Protein AF-A0A060C5T2-F1 (afdb_monomer_lite)

Radius of gyration: 22.32 Å; chains: 1; bounding box: 54×42×58 Å

Structure (mmCIF, N/CA/C/O backbone):
data_AF-A0A060C5T2-F1
#
_entry.id   AF-A0A060C5T2-F1
#
loop_
_atom_site.group_PDB
_atom_site.id
_atom_site.type_symbol
_atom_site.label_atom_id
_atom_site.label_alt_id
_atom_site.label_comp_id
_atom_site.label_asym_id
_atom_site.label_entity_id
_atom_site.label_seq_id
_atom_site.pdbx_PDB_ins_code
_atom_site.Cartn_x
_atom_site.Cartn_y
_atom_site.Cartn_z
_atom_site.occupancy
_atom_site.B_iso_or_equiv
_atom_site.auth_seq_id
_atom_site.auth_comp_id
_atom_site.auth_asym_id
_atom_site.auth_atom_id
_atom_site.pdbx_PDB_model_num
ATOM 1 N N . ARG A 1 1 ? 5.753 17.603 -18.763 1.00 66.31 1 ARG A N 1
ATOM 2 C CA . ARG A 1 1 ? 6.043 18.080 -17.385 1.00 66.31 1 ARG A CA 1
ATOM 3 C C . ARG A 1 1 ? 7.388 17.503 -16.972 1.00 66.31 1 ARG A C 1
ATOM 5 O O . ARG A 1 1 ? 7.649 16.362 -17.329 1.00 66.31 1 ARG A O 1
ATOM 12 N N . ARG A 1 2 ? 8.237 18.274 -16.286 1.00 86.06 2 ARG A N 1
ATOM 13 C CA . ARG A 1 2 ? 9.507 17.763 -15.752 1.00 86.06 2 ARG A CA 1
ATOM 14 C C . ARG A 1 2 ? 9.208 16.897 -14.531 1.00 86.06 2 ARG A C 1
ATOM 16 O O . ARG A 1 2 ? 8.502 17.350 -13.639 1.00 86.06 2 ARG A O 1
ATOM 23 N N . ILE A 1 3 ? 9.729 15.678 -14.519 1.00 91.12 3 ILE A N 1
ATOM 24 C CA . ILE A 1 3 ? 9.719 14.794 -13.353 1.00 91.12 3 ILE A CA 1
ATOM 25 C C . ILE A 1 3 ? 11.080 14.977 -12.693 1.00 91.12 3 ILE A C 1
ATOM 27 O O . ILE A 1 3 ? 12.090 14.859 -13.380 1.00 91.12 3 ILE A O 1
ATOM 31 N N . THR A 1 4 ? 11.110 15.363 -11.420 1.00 93.25 4 THR A N 1
ATOM 32 C CA . THR A 1 4 ? 12.351 15.496 -10.642 1.00 93.25 4 THR A CA 1
ATOM 33 C C . THR A 1 4 ? 12.589 14.231 -9.834 1.00 93.25 4 THR A C 1
ATOM 35 O O . THR A 1 4 ? 13.595 13.568 -10.039 1.00 93.25 4 THR A O 1
ATOM 38 N N . LEU A 1 5 ? 11.630 13.862 -8.991 1.00 96.44 5 LEU A N 1
ATOM 39 C CA . LEU A 1 5 ? 11.588 12.611 -8.247 1.00 96.44 5 LEU A CA 1
ATOM 40 C C . LEU A 1 5 ? 10.118 12.213 -8.083 1.00 96.44 5 LEU A C 1
ATOM 42 O O . LEU A 1 5 ? 9.286 13.075 -7.798 1.00 96.44 5 LEU A O 1
ATOM 46 N N . ALA A 1 6 ? 9.792 10.944 -8.306 1.00 96.94 6 ALA A N 1
ATOM 47 C CA . ALA A 1 6 ? 8.434 10.429 -8.166 1.00 96.94 6 ALA A CA 1
ATOM 48 C C . ALA A 1 6 ? 8.431 9.009 -7.594 1.00 96.94 6 ALA A C 1
ATOM 50 O O . ALA A 1 6 ? 9.311 8.208 -7.914 1.00 96.94 6 ALA A O 1
ATOM 51 N N . GLU A 1 7 ? 7.420 8.703 -6.784 1.00 98.06 7 GLU A N 1
ATOM 52 C CA . GLU A 1 7 ? 7.101 7.337 -6.364 1.00 98.06 7 GLU A CA 1
ATOM 53 C C . GLU A 1 7 ? 6.489 6.523 -7.507 1.00 98.06 7 GLU A C 1
ATOM 55 O O . GLU A 1 7 ? 6.054 7.068 -8.528 1.00 98.06 7 GLU A O 1
ATOM 60 N N . THR A 1 8 ? 6.480 5.201 -7.331 1.00 98.12 8 THR A N 1
ATOM 61 C CA . THR A 1 8 ? 5.836 4.263 -8.252 1.00 98.12 8 THR A CA 1
ATOM 62 C C . THR A 1 8 ? 4.588 3.645 -7.603 1.00 98.12 8 THR A C 1
ATOM 64 O O . THR A 1 8 ? 4.590 3.475 -6.385 1.00 98.12 8 THR A O 1
ATOM 67 N N . PRO A 1 9 ? 3.520 3.310 -8.360 1.00 97.94 9 PRO A N 1
ATOM 68 C CA . PRO A 1 9 ? 3.422 3.303 -9.825 1.00 97.94 9 PRO A CA 1
ATOM 69 C C . PRO A 1 9 ? 3.420 4.699 -10.473 1.00 97.94 9 PRO A C 1
ATOM 71 O O . PRO A 1 9 ? 2.525 5.513 -10.240 1.00 97.94 9 PRO A O 1
ATOM 74 N N . LEU A 1 10 ? 4.397 4.974 -11.345 1.00 97.44 10 LEU A N 1
ATOM 75 C CA . LEU A 1 10 ? 4.464 6.225 -12.103 1.00 97.44 10 LEU A CA 1
ATOM 76 C C . LEU A 1 10 ? 3.795 6.019 -13.458 1.00 97.44 10 LEU A C 1
ATOM 78 O O . LEU A 1 10 ? 4.374 5.411 -14.357 1.00 97.44 10 LEU A O 1
ATOM 82 N N . THR A 1 11 ? 2.591 6.564 -13.612 1.00 97.19 11 THR A N 1
ATOM 83 C CA . THR A 1 11 ? 1.809 6.426 -14.845 1.00 97.19 11 THR A CA 1
ATOM 84 C C . THR A 1 11 ? 1.932 7.660 -15.733 1.00 97.19 11 THR A C 1
ATOM 86 O O . THR A 1 11 ? 1.689 8.784 -15.294 1.00 97.19 11 THR A O 1
ATOM 89 N N . LEU A 1 12 ? 2.281 7.451 -17.003 1.00 95.00 12 LEU A N 1
ATOM 90 C CA . LEU A 1 12 ? 2.464 8.487 -18.015 1.00 95.00 12 LEU A CA 1
ATOM 91 C C . LEU A 1 12 ? 1.608 8.191 -19.251 1.00 95.00 12 LEU A C 1
ATOM 93 O O . LEU A 1 12 ? 1.431 7.042 -19.642 1.00 95.00 12 LEU A O 1
ATOM 97 N N . LYS A 1 13 ? 1.127 9.247 -19.911 1.00 95.56 13 LYS A N 1
ATOM 98 C CA . LYS A 1 13 ? 0.503 9.162 -21.236 1.00 95.56 13 LYS A CA 1
ATOM 99 C C . LYS A 1 13 ? 1.409 9.829 -22.265 1.00 95.56 13 LYS A C 1
ATOM 101 O O . LYS A 1 13 ? 1.711 11.018 -22.143 1.00 95.56 13 LYS A O 1
ATOM 106 N N . GLY A 1 14 ? 1.834 9.067 -23.265 1.00 91.62 14 GLY A N 1
ATOM 107 C CA . GLY A 1 14 ? 2.589 9.560 -24.407 1.00 91.62 14 GLY A CA 1
ATOM 108 C C . GLY A 1 14 ? 1.708 10.333 -25.390 1.00 91.62 14 GLY A C 1
ATOM 109 O O . GLY A 1 14 ? 0.505 10.097 -25.512 1.00 91.62 14 GLY A O 1
ATOM 110 N N . THR A 1 15 ? 2.314 11.254 -26.139 1.00 93.50 15 THR A N 1
ATOM 111 C CA . THR A 1 15 ? 1.640 11.977 -27.235 1.00 93.50 15 THR A CA 1
ATOM 112 C C . THR A 1 15 ? 1.276 11.066 -28.408 1.00 93.50 15 THR A C 1
ATOM 114 O O . THR A 1 15 ? 0.404 11.406 -29.199 1.00 93.50 15 THR A O 1
ATOM 117 N N . ASN A 1 16 ? 1.901 9.891 -28.490 1.00 94.75 16 ASN A N 1
ATOM 118 C CA . ASN A 1 16 ? 1.600 8.822 -29.441 1.00 94.75 16 ASN A CA 1
ATOM 119 C C . ASN A 1 16 ? 0.379 7.967 -29.049 1.00 94.75 16 ASN A C 1
ATOM 121 O O . ASN A 1 16 ? 0.114 6.963 -29.700 1.00 94.75 16 ASN A O 1
ATOM 125 N N . GLY A 1 17 ? -0.338 8.325 -27.980 1.00 95.19 17 GLY A N 1
ATOM 126 C CA . GLY A 1 17 ? -1.522 7.599 -27.519 1.00 95.19 17 GLY A CA 1
ATOM 127 C C . GLY A 1 17 ? -1.230 6.405 -26.608 1.00 95.19 17 GLY A C 1
ATOM 128 O O . GLY A 1 17 ? -2.175 5.857 -26.050 1.00 95.19 17 GLY A O 1
ATOM 129 N N . LEU A 1 18 ? 0.041 6.045 -26.392 1.00 97.62 18 LEU A N 1
ATOM 130 C CA . LEU A 1 18 ? 0.409 4.973 -25.467 1.00 97.62 18 LEU A CA 1
ATOM 131 C C . LEU A 1 18 ? 0.336 5.428 -24.008 1.00 97.62 18 LEU A C 1
ATOM 133 O O . LEU A 1 18 ? 0.645 6.571 -23.662 1.00 97.62 18 LEU A O 1
ATOM 137 N N . TYR A 1 19 ? -0.013 4.488 -23.147 1.00 98.19 19 TYR A N 1
ATOM 138 C CA . TYR A 1 19 ? -0.024 4.610 -21.701 1.00 98.19 19 TYR A CA 1
ATOM 139 C C . TYR A 1 19 ? 1.092 3.741 -21.133 1.00 98.19 19 TYR A C 1
ATOM 141 O O . TYR A 1 19 ? 1.206 2.568 -21.486 1.00 98.19 19 TYR A O 1
ATOM 149 N N . LEU A 1 20 ? 1.917 4.326 -20.268 1.00 96.88 20 LEU A N 1
ATOM 150 C CA . LEU A 1 20 ? 3.026 3.654 -19.606 1.00 96.88 20 LEU A CA 1
ATOM 151 C C . LEU A 1 20 ? 2.823 3.681 -18.095 1.00 96.88 20 LEU A C 1
ATOM 153 O O . LEU A 1 20 ? 2.414 4.712 -17.566 1.00 96.88 20 LEU A O 1
ATOM 157 N N . SER A 1 21 ? 3.163 2.601 -17.398 1.00 98.00 21 SER A N 1
ATOM 158 C CA . SER A 1 21 ? 3.292 2.604 -15.939 1.00 98.00 21 SER A CA 1
ATOM 159 C C . SER A 1 21 ? 4.602 1.949 -15.526 1.00 98.00 21 SER A C 1
ATOM 161 O O . SER A 1 21 ? 4.881 0.818 -15.921 1.00 98.00 21 SER A O 1
ATOM 163 N N . PHE A 1 22 ? 5.422 2.681 -14.774 1.00 98.31 22 PHE A N 1
ATOM 164 C CA . PHE A 1 22 ? 6.663 2.169 -14.201 1.00 98.31 22 PHE A CA 1
ATOM 165 C C . PHE A 1 22 ? 6.417 1.757 -12.757 1.00 98.31 22 PHE A C 1
ATOM 167 O O . PHE A 1 22 ? 5.928 2.575 -11.972 1.00 98.31 22 PHE A O 1
ATOM 174 N N . HIS A 1 23 ? 6.790 0.533 -12.400 1.00 98.69 23 HIS A N 1
ATOM 175 C CA . HIS A 1 23 ? 6.673 0.031 -11.035 1.00 98.69 23 HIS A CA 1
ATOM 176 C C . HIS A 1 23 ? 7.732 -1.042 -10.738 1.00 98.69 23 HIS A C 1
ATOM 178 O O . HIS A 1 23 ? 8.698 -1.218 -11.488 1.00 98.69 23 HIS A O 1
ATOM 184 N N . GLU A 1 24 ? 7.586 -1.724 -9.608 1.00 98.75 24 GLU A N 1
ATOM 185 C CA . GLU A 1 24 ? 8.413 -2.855 -9.211 1.00 98.75 24 GLU A CA 1
ATOM 186 C C . GLU A 1 24 ? 7.552 -4.009 -8.682 1.00 98.75 24 GLU A C 1
ATOM 188 O O . GLU A 1 24 ? 6.425 -3.806 -8.239 1.00 98.75 24 GLU A O 1
ATOM 193 N N . ALA A 1 25 ? 8.075 -5.233 -8.750 1.00 98.81 25 ALA A N 1
ATOM 194 C CA . ALA A 1 25 ? 7.416 -6.431 -8.229 1.00 98.81 25 ALA A CA 1
ATOM 195 C C . ALA A 1 25 ? 8.418 -7.319 -7.482 1.00 98.81 25 ALA A C 1
ATOM 197 O O . ALA A 1 25 ? 9.613 -7.309 -7.787 1.00 98.81 25 ALA A O 1
ATOM 198 N N . ALA A 1 26 ? 7.926 -8.091 -6.507 1.00 98.62 26 ALA A N 1
ATOM 199 C CA . ALA A 1 26 ? 8.738 -8.889 -5.586 1.00 98.62 26 ALA A CA 1
ATOM 200 C C . ALA A 1 26 ? 9.799 -8.056 -4.829 1.00 98.62 26 ALA A C 1
ATOM 202 O O . ALA A 1 26 ? 10.977 -8.417 -4.781 1.00 98.62 26 ALA A O 1
ATOM 203 N N . LEU A 1 27 ? 9.380 -6.930 -4.229 1.00 98.62 27 LEU A N 1
ATOM 204 C CA . LEU A 1 27 ? 10.223 -6.101 -3.358 1.00 98.62 27 LEU A CA 1
ATOM 205 C C . LEU A 1 27 ? 10.520 -6.830 -2.036 1.00 98.62 27 LEU A C 1
ATOM 207 O O . LEU A 1 27 ? 9.837 -6.643 -1.033 1.00 98.62 27 LEU A O 1
ATOM 211 N N . ILE A 1 28 ? 11.527 -7.702 -2.055 1.00 98.12 28 ILE A N 1
ATOM 212 C CA . ILE A 1 28 ? 11.936 -8.540 -0.923 1.00 98.12 28 ILE A CA 1
ATOM 213 C C . ILE A 1 28 ? 13.404 -8.248 -0.612 1.00 98.12 28 ILE A C 1
ATOM 215 O O . ILE A 1 28 ? 14.266 -8.385 -1.481 1.00 98.12 28 ILE A O 1
ATOM 219 N N . ASP A 1 29 ? 13.688 -7.860 0.636 1.00 97.25 29 ASP A N 1
ATOM 220 C CA . ASP A 1 29 ? 15.048 -7.611 1.140 1.00 97.25 29 ASP A CA 1
ATOM 221 C C . ASP A 1 29 ? 15.850 -6.590 0.290 1.00 97.25 29 ASP A C 1
ATOM 223 O O . ASP A 1 29 ? 17.067 -6.656 0.164 1.00 97.25 29 ASP A O 1
ATOM 227 N N . PHE A 1 30 ? 15.187 -5.631 -0.352 1.00 98.31 30 PHE A N 1
ATOM 228 C CA . PHE A 1 30 ? 15.819 -4.610 -1.196 1.00 98.31 30 PHE A CA 1
ATOM 229 C C . PHE A 1 30 ? 15.123 -3.259 -0.954 1.00 98.31 30 PHE A C 1
ATOM 231 O O . PHE A 1 30 ? 13.942 -3.264 -0.607 1.00 98.31 30 PHE A O 1
ATOM 238 N N . PRO A 1 31 ? 15.805 -2.105 -1.087 1.00 98.00 31 PRO A N 1
ATOM 239 C CA . PRO A 1 31 ? 15.161 -0.799 -0.933 1.00 98.00 31 PRO A CA 1
ATOM 240 C C . PRO A 1 31 ? 14.123 -0.539 -2.030 1.00 98.00 31 PRO A C 1
ATOM 242 O O . PRO A 1 31 ? 14.342 -0.900 -3.189 1.00 98.00 31 PRO A O 1
ATOM 245 N N . SER A 1 32 ? 13.031 0.146 -1.674 1.00 98.12 32 SER A N 1
ATOM 246 C CA . SER A 1 32 ? 12.026 0.586 -2.649 1.00 98.12 32 SER A CA 1
ATOM 247 C C . SER A 1 32 ? 12.617 1.580 -3.655 1.00 98.12 32 SER A C 1
ATOM 249 O O . SER A 1 32 ? 13.528 2.355 -3.334 1.00 98.12 32 SER A O 1
ATOM 251 N N . MET A 1 33 ? 12.096 1.540 -4.881 1.00 98.62 33 MET A N 1
ATOM 252 C CA . MET A 1 33 ? 12.527 2.355 -6.007 1.00 98.62 33 MET A CA 1
ATOM 253 C C . MET A 1 33 ? 11.578 3.532 -6.270 1.00 98.62 33 MET A C 1
ATOM 255 O O . MET A 1 33 ? 10.410 3.367 -6.623 1.00 98.62 33 MET A O 1
ATOM 259 N N . LEU A 1 34 ? 12.142 4.738 -6.235 1.00 98.50 34 LEU A N 1
ATOM 260 C CA . LEU A 1 34 ? 11.592 5.940 -6.858 1.00 98.50 34 LEU A CA 1
ATOM 261 C C . LEU A 1 34 ? 12.240 6.151 -8.233 1.00 98.50 34 LEU A C 1
ATOM 263 O O . LEU A 1 34 ? 13.248 5.531 -8.585 1.00 98.50 34 LEU A O 1
ATOM 267 N N . LEU A 1 35 ? 11.682 7.069 -9.020 1.00 98.19 35 LEU A N 1
ATOM 268 C CA . LEU A 1 35 ? 12.210 7.457 -10.324 1.00 98.19 35 LEU A CA 1
ATOM 269 C C . LEU A 1 35 ? 12.628 8.923 -10.316 1.00 98.19 35 LEU A C 1
ATOM 271 O O . LEU A 1 35 ? 11.801 9.825 -10.175 1.00 98.19 35 LEU A O 1
ATOM 275 N N . SER A 1 36 ? 13.928 9.150 -10.490 1.00 97.31 36 SER A N 1
ATOM 276 C CA . SER A 1 36 ? 14.511 10.479 -10.652 1.00 97.31 36 SER A CA 1
ATOM 277 C C . SER A 1 36 ? 14.581 10.841 -12.130 1.00 97.31 36 SER A C 1
ATOM 279 O O . SER A 1 36 ? 15.110 10.077 -12.937 1.00 97.31 36 SER A O 1
ATOM 281 N N . GLY A 1 37 ? 14.031 11.994 -12.503 1.00 95.56 37 GLY A N 1
ATOM 282 C CA . GLY A 1 37 ? 14.003 12.445 -13.889 1.00 95.56 37 GLY A CA 1
ATOM 283 C C . GLY A 1 37 ? 15.030 13.537 -14.172 1.00 95.56 37 GLY A C 1
ATOM 284 O O . GLY A 1 37 ? 15.133 14.537 -13.460 1.00 95.56 37 GLY A O 1
ATOM 285 N N . ASN A 1 38 ? 15.754 13.402 -15.284 1.00 93.31 38 ASN A N 1
ATOM 286 C CA . ASN A 1 38 ? 16.703 14.433 -15.727 1.00 93.31 38 ASN A CA 1
ATOM 287 C C . ASN A 1 38 ? 16.027 15.616 -16.452 1.00 93.31 38 ASN A C 1
ATOM 289 O O . ASN A 1 38 ? 16.677 16.606 -16.773 1.00 93.31 38 ASN A O 1
ATOM 293 N N . GLY A 1 39 ? 14.720 15.526 -16.720 1.00 87.19 39 GLY A N 1
ATOM 294 C CA . GLY A 1 39 ? 13.956 16.518 -17.484 1.00 87.19 39 GLY A CA 1
ATOM 295 C C . GLY A 1 39 ? 14.051 16.391 -19.008 1.00 87.19 39 GLY A C 1
ATOM 296 O O . GLY A 1 39 ? 13.270 17.041 -19.695 1.00 87.19 39 GLY A O 1
ATOM 297 N N . ALA A 1 40 ? 14.918 15.518 -19.526 1.00 88.12 40 ALA A N 1
ATOM 298 C CA . ALA A 1 40 ? 15.053 15.182 -20.947 1.00 88.12 40 ALA A CA 1
ATOM 299 C C . ALA A 1 40 ? 14.368 13.849 -21.318 1.00 88.12 40 ALA A C 1
ATOM 301 O O . ALA A 1 40 ? 14.547 13.341 -22.420 1.00 88.12 40 ALA A O 1
ATOM 302 N N . GLY A 1 41 ? 13.581 13.276 -20.400 1.00 86.69 41 GLY A N 1
ATOM 303 C CA . GLY A 1 41 ? 12.841 12.027 -20.609 1.00 86.69 41 GLY A CA 1
ATOM 304 C C . GLY A 1 41 ? 13.548 10.771 -20.096 1.00 86.69 41 GLY A C 1
ATOM 305 O O . GLY A 1 41 ? 12.963 9.695 -20.151 1.00 86.69 41 GLY A O 1
ATOM 306 N N . THR A 1 42 ? 14.761 10.887 -19.548 1.00 93.81 42 THR A N 1
ATOM 307 C CA . THR A 1 42 ? 15.411 9.774 -18.843 1.00 93.81 42 THR A CA 1
ATOM 308 C C . THR A 1 42 ? 14.910 9.714 -17.408 1.00 93.81 42 THR A C 1
ATOM 310 O O . THR A 1 42 ? 14.939 10.723 -16.696 1.00 93.81 42 THR A O 1
ATOM 313 N N . LEU A 1 43 ? 14.492 8.520 -16.993 1.00 96.31 43 LEU A N 1
ATOM 314 C CA . LEU A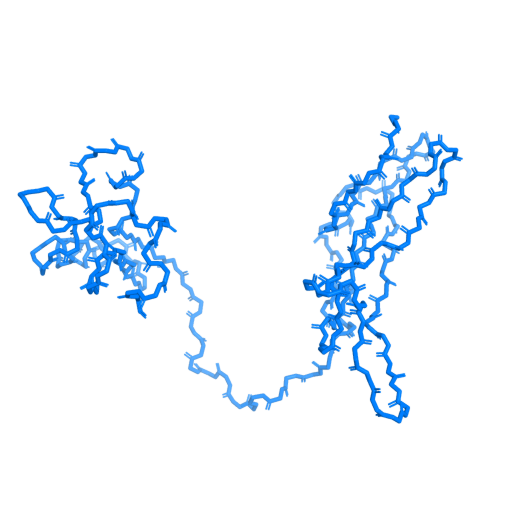 1 43 ? 14.188 8.184 -15.609 1.00 96.31 43 LEU A CA 1
ATOM 315 C C . LEU A 1 43 ? 15.261 7.223 -15.094 1.00 96.31 43 LEU A C 1
ATOM 317 O O . LEU A 1 43 ? 15.545 6.208 -15.729 1.00 96.31 43 LEU A O 1
ATOM 321 N N . THR A 1 44 ? 15.843 7.549 -13.947 1.00 97.69 44 THR A N 1
ATOM 322 C CA . THR A 1 44 ? 16.867 6.753 -13.268 1.00 97.69 44 THR A CA 1
ATOM 323 C C . THR A 1 44 ? 16.292 6.224 -11.963 1.00 97.69 44 THR A C 1
ATOM 325 O O . THR A 1 44 ? 15.649 6.971 -11.223 1.00 97.69 44 THR A O 1
ATOM 328 N N . ALA A 1 45 ? 16.539 4.948 -11.663 1.00 98.19 45 ALA A N 1
ATOM 329 C CA . ALA A 1 45 ? 16.174 4.365 -10.378 1.00 98.19 45 ALA A CA 1
ATOM 330 C C . ALA A 1 45 ? 16.862 5.126 -9.233 1.00 98.19 45 ALA A C 1
ATOM 332 O O . ALA A 1 45 ? 18.086 5.257 -9.209 1.00 98.19 45 ALA A O 1
ATOM 333 N N . TRP A 1 46 ? 16.067 5.609 -8.286 1.00 98.25 46 TRP A N 1
ATOM 334 C CA . TRP A 1 46 ? 16.524 6.226 -7.050 1.00 98.25 46 TRP A CA 1
ATOM 335 C C . TRP A 1 46 ? 16.059 5.343 -5.894 1.00 98.25 46 TRP A C 1
ATOM 337 O O . TRP A 1 46 ? 14.860 5.155 -5.710 1.00 98.25 46 TRP A O 1
ATOM 347 N N . LEU A 1 47 ? 16.993 4.732 -5.170 1.00 98.44 47 LEU A N 1
ATOM 348 C CA . LEU A 1 47 ? 16.673 3.764 -4.119 1.00 98.44 47 LEU A CA 1
ATOM 349 C C . LEU A 1 47 ? 16.600 4.465 -2.765 1.00 98.44 47 LEU A C 1
ATOM 351 O O . LEU A 1 47 ? 17.485 5.258 -2.449 1.00 98.44 47 LEU A O 1
ATOM 355 N N . MET A 1 48 ? 15.578 4.142 -1.971 1.00 97.94 48 MET A N 1
ATOM 356 C CA . MET A 1 48 ? 15.434 4.657 -0.607 1.00 97.94 48 MET A CA 1
ATOM 357 C C . MET A 1 48 ? 16.615 4.201 0.271 1.00 97.94 48 MET A C 1
ATOM 359 O O . MET A 1 48 ? 16.777 2.996 0.473 1.00 97.94 48 MET A O 1
ATOM 363 N N . PRO A 1 49 ? 17.457 5.122 0.777 1.00 97.81 49 PRO A N 1
ATOM 364 C CA . PRO A 1 49 ? 18.613 4.763 1.587 1.00 97.81 49 PRO A CA 1
ATOM 365 C C . PRO A 1 49 ? 18.218 4.425 3.030 1.00 97.81 49 PRO A C 1
ATOM 367 O O . PRO A 1 49 ? 17.233 4.932 3.566 1.00 97.81 49 PRO A O 1
ATOM 370 N N . TRP A 1 50 ? 19.058 3.638 3.700 1.00 97.94 50 TRP A N 1
ATOM 371 C CA . TRP A 1 50 ? 19.102 3.579 5.161 1.00 97.94 50 TRP A CA 1
ATOM 372 C C . TRP A 1 50 ? 19.513 4.943 5.755 1.00 97.94 50 TRP A C 1
ATOM 374 O O . TRP A 1 50 ? 20.091 5.767 5.043 1.00 97.94 50 TRP A O 1
ATOM 384 N N . PRO A 1 51 ? 19.298 5.191 7.065 1.00 97.38 51 PRO A N 1
ATOM 385 C CA . PRO A 1 51 ? 19.702 6.448 7.706 1.00 97.38 51 PRO A CA 1
ATOM 386 C C . PRO A 1 51 ? 21.194 6.794 7.563 1.00 97.38 51 PRO A C 1
ATOM 388 O O . PRO A 1 51 ? 21.558 7.964 7.598 1.00 97.38 51 PRO A O 1
ATOM 391 N N . ASP A 1 52 ? 22.058 5.793 7.375 1.00 97.50 52 ASP A N 1
ATOM 392 C CA . ASP A 1 52 ? 23.496 5.962 7.130 1.00 97.50 52 ASP A CA 1
ATOM 393 C C . ASP A 1 52 ? 23.858 6.141 5.641 1.00 97.50 52 ASP A C 1
ATOM 395 O O . ASP A 1 52 ? 25.033 6.177 5.284 1.00 97.50 52 ASP A O 1
ATOM 399 N N . GLY A 1 53 ? 22.863 6.246 4.756 1.00 97.62 53 GLY A N 1
ATOM 400 C CA . GLY A 1 53 ? 23.037 6.458 3.318 1.00 97.62 53 GLY A CA 1
ATOM 401 C C . GLY A 1 53 ? 23.276 5.186 2.500 1.00 97.62 53 GLY A C 1
ATOM 402 O O . GLY A 1 53 ? 23.252 5.243 1.269 1.00 97.62 53 GLY A O 1
ATOM 403 N N . VAL A 1 54 ? 23.480 4.028 3.137 1.00 97.94 54 VAL A N 1
ATOM 404 C CA . VAL A 1 54 ? 23.646 2.751 2.427 1.00 97.94 54 VAL A CA 1
ATOM 405 C C . VAL A 1 54 ? 22.326 2.367 1.757 1.00 97.94 54 VAL A C 1
ATOM 407 O O . VAL A 1 54 ? 21.277 2.410 2.386 1.00 97.94 54 VAL A O 1
ATOM 410 N N . LEU A 1 55 ? 22.357 1.961 0.484 1.00 97.38 55 LEU A N 1
ATOM 411 C CA . LEU A 1 55 ? 21.132 1.610 -0.253 1.00 97.38 55 LEU A CA 1
ATOM 412 C C . LEU A 1 55 ? 20.668 0.179 0.045 1.00 97.38 55 LEU A C 1
ATOM 414 O O . LEU A 1 55 ? 19.509 -0.055 0.359 1.00 97.38 55 LEU A O 1
ATOM 418 N N . ALA A 1 56 ? 21.579 -0.791 -0.019 1.00 96.50 56 ALA A N 1
ATOM 419 C CA . ALA A 1 56 ? 21.283 -2.191 0.265 1.00 96.50 56 ALA A CA 1
ATOM 420 C C . ALA A 1 56 ? 22.497 -2.864 0.911 1.00 96.50 56 ALA A C 1
ATOM 422 O O . ALA A 1 56 ? 23.626 -2.683 0.454 1.00 96.50 56 ALA A O 1
ATOM 423 N N . ARG A 1 57 ? 22.267 -3.665 1.955 1.00 96.88 57 ARG A N 1
ATOM 424 C CA . ARG A 1 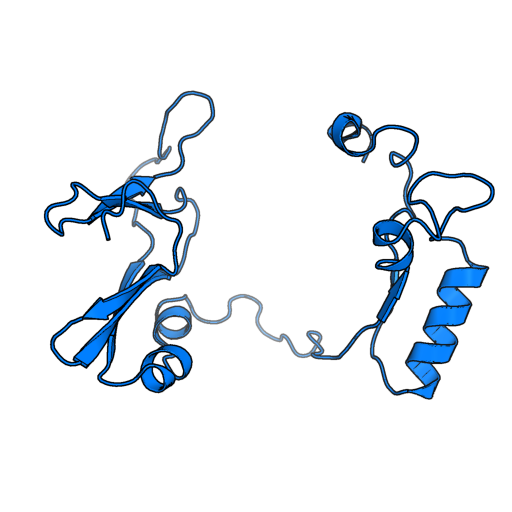57 ? 23.294 -4.512 2.576 1.00 96.88 57 ARG A CA 1
ATOM 425 C C . ARG A 1 57 ? 23.060 -5.948 2.123 1.00 96.88 57 ARG A C 1
ATOM 427 O O . ARG A 1 57 ? 22.006 -6.502 2.405 1.00 96.88 57 ARG A O 1
ATOM 434 N N . LYS A 1 58 ? 24.016 -6.527 1.395 1.00 97.06 58 LYS A N 1
ATOM 435 C CA . LYS A 1 58 ? 23.918 -7.873 0.810 1.00 97.06 58 LYS A CA 1
ATOM 436 C C . LYS A 1 58 ? 25.179 -8.678 1.096 1.00 97.06 58 LYS A C 1
ATOM 438 O O . LYS A 1 58 ? 26.276 -8.125 1.136 1.00 97.06 58 LYS A O 1
ATOM 443 N N . THR A 1 59 ? 25.023 -9.988 1.250 1.00 96.69 59 THR A N 1
ATOM 444 C CA . THR A 1 59 ? 26.134 -10.931 1.411 1.00 96.69 59 THR A CA 1
ATOM 445 C C . THR A 1 59 ? 26.006 -12.030 0.366 1.00 96.69 59 THR A C 1
ATOM 447 O O . THR A 1 59 ? 24.978 -12.694 0.295 1.00 96.69 59 THR A O 1
ATOM 450 N N . GLY A 1 60 ? 27.054 -12.228 -0.437 1.00 96.94 60 GLY A N 1
ATOM 451 C CA . GLY A 1 60 ? 27.043 -13.201 -1.531 1.00 96.94 60 GLY A CA 1
ATOM 452 C C . GLY A 1 60 ? 26.188 -12.769 -2.734 1.00 96.94 60 GLY A C 1
ATOM 453 O O . GLY A 1 60 ? 25.855 -11.588 -2.868 1.00 96.94 60 GLY A O 1
ATOM 454 N N . PRO A 1 61 ? 25.871 -13.709 -3.644 1.00 97.19 61 PRO A N 1
ATOM 455 C CA . PRO A 1 61 ? 24.990 -13.452 -4.778 1.00 97.19 61 PRO A CA 1
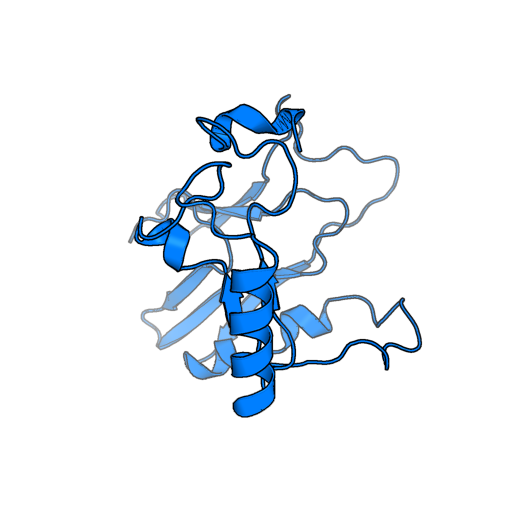ATOM 456 C C . PRO A 1 61 ? 23.609 -12.971 -4.322 1.00 97.19 61 PRO A C 1
ATOM 458 O O . PRO A 1 61 ? 23.038 -13.508 -3.376 1.00 97.19 61 PRO A O 1
ATOM 461 N N . PHE A 1 62 ? 23.055 -11.986 -5.024 1.00 97.56 62 PHE A N 1
ATOM 462 C CA . PHE A 1 62 ? 21.720 -11.459 -4.757 1.00 97.56 62 PHE A CA 1
ATOM 463 C C . PHE A 1 62 ? 21.000 -11.118 -6.062 1.00 97.56 62 PHE A C 1
ATOM 465 O O . PHE A 1 62 ? 21.629 -10.921 -7.103 1.00 97.56 62 PHE A O 1
ATOM 472 N N . THR A 1 63 ? 19.678 -11.009 -5.986 1.00 97.81 63 THR A N 1
ATOM 473 C CA . THR A 1 63 ? 18.826 -10.481 -7.053 1.00 97.81 63 THR A CA 1
ATOM 474 C C . THR A 1 63 ? 18.175 -9.175 -6.612 1.00 97.81 63 THR A C 1
ATOM 476 O O . THR A 1 63 ? 18.029 -8.892 -5.420 1.00 97.81 63 THR A O 1
ATOM 479 N N . THR A 1 64 ? 17.808 -8.347 -7.585 1.00 98.50 64 THR A N 1
ATOM 480 C CA . THR A 1 64 ? 16.939 -7.194 -7.349 1.00 98.50 64 THR A CA 1
ATOM 481 C C . THR A 1 64 ? 15.475 -7.614 -7.498 1.00 98.50 64 THR A C 1
ATOM 483 O O . THR A 1 64 ? 15.198 -8.583 -8.209 1.00 98.50 64 THR A O 1
ATOM 486 N N . PRO A 1 65 ? 14.526 -6.833 -6.958 1.00 98.75 65 PRO A N 1
ATOM 487 C CA . PRO A 1 65 ? 13.135 -6.882 -7.394 1.00 98.75 65 PRO A CA 1
ATOM 488 C C . PRO A 1 65 ? 13.035 -6.660 -8.906 1.00 98.75 65 PRO A C 1
ATOM 490 O O . PRO A 1 65 ? 13.894 -5.997 -9.513 1.00 98.75 65 PRO A O 1
ATOM 493 N N . TRP A 1 66 ? 11.970 -7.159 -9.520 1.00 98.81 66 TRP A N 1
ATOM 494 C CA . TRP A 1 66 ? 11.672 -6.850 -10.914 1.00 98.81 66 TRP A CA 1
ATOM 495 C C . TRP A 1 66 ? 11.391 -5.355 -11.065 1.00 98.81 66 TRP A C 1
ATOM 497 O O . TRP A 1 66 ? 10.680 -4.780 -10.247 1.00 98.81 66 TRP A O 1
ATOM 507 N N . ARG A 1 67 ? 11.912 -4.724 -12.124 1.00 98.75 67 ARG A N 1
ATOM 508 C CA . ARG A 1 67 ? 11.430 -3.411 -12.581 1.00 98.75 67 ARG A CA 1
ATOM 509 C C . ARG A 1 67 ? 10.442 -3.635 -13.715 1.00 98.75 67 ARG A C 1
ATOM 511 O O . ARG A 1 67 ? 10.794 -4.281 -14.701 1.00 98.75 67 ARG A O 1
ATOM 518 N N . THR A 1 68 ? 9.231 -3.111 -13.581 1.00 98.56 68 THR A N 1
ATOM 519 C CA . THR A 1 68 ? 8.171 -3.283 -14.576 1.00 98.56 68 THR A CA 1
ATOM 520 C C . THR A 1 68 ? 7.964 -2.001 -15.371 1.00 98.56 68 THR A C 1
ATOM 522 O O . THR A 1 68 ? 8.033 -0.889 -14.844 1.00 98.56 68 THR A O 1
ATOM 525 N N . VAL A 1 69 ? 7.714 -2.171 -16.669 1.00 97.94 69 VAL A N 1
ATOM 526 C CA . VAL A 1 69 ? 7.219 -1.115 -17.553 1.00 97.94 69 VAL A CA 1
ATOM 527 C C . VAL A 1 69 ? 6.011 -1.682 -18.278 1.00 97.94 69 VAL A C 1
ATOM 529 O O . VAL A 1 69 ? 6.148 -2.480 -19.204 1.00 97.94 69 VAL A O 1
ATOM 532 N N . LEU A 1 70 ? 4.822 -1.301 -17.829 1.00 97.94 70 LEU A N 1
ATOM 533 C CA . LEU A 1 70 ? 3.573 -1.666 -18.483 1.00 97.94 70 LEU A CA 1
ATOM 534 C C . LEU A 1 70 ? 3.355 -0.687 -19.618 1.00 97.94 70 LEU A C 1
ATOM 536 O O . LEU A 1 70 ? 3.468 0.517 -19.404 1.00 97.94 70 LEU A O 1
ATOM 540 N N . ILE A 1 71 ? 3.039 -1.191 -20.805 1.00 98.12 71 ILE A N 1
ATOM 541 C CA . ILE A 1 71 ? 2.791 -0.373 -21.990 1.00 98.12 71 ILE A CA 1
ATOM 542 C C . ILE A 1 71 ? 1.505 -0.866 -22.631 1.00 98.12 71 ILE A C 1
ATOM 544 O O . ILE A 1 71 ? 1.381 -2.046 -22.949 1.00 98.12 71 ILE A O 1
ATOM 548 N N . THR A 1 72 ? 0.547 0.036 -22.804 1.00 97.88 72 THR A N 1
ATOM 549 C CA . THR A 1 72 ? -0.770 -0.271 -23.371 1.00 97.88 72 THR A CA 1
ATOM 550 C C . THR A 1 72 ? -1.260 0.891 -24.233 1.00 97.88 72 THR A C 1
ATOM 552 O O . THR A 1 72 ? -0.719 1.995 -24.172 1.00 97.88 72 THR A O 1
ATOM 555 N N . ASP A 1 73 ? -2.278 0.662 -25.053 1.00 97.44 73 ASP A N 1
ATOM 556 C CA . ASP A 1 73 ? -2.930 1.684 -25.883 1.00 97.44 73 ASP A CA 1
ATOM 557 C C . ASP A 1 73 ? -4.123 2.366 -25.182 1.00 97.44 73 ASP A C 1
ATOM 559 O O . ASP A 1 73 ? -4.737 3.283 -25.728 1.00 97.44 73 ASP A O 1
ATOM 563 N N . SER A 1 74 ? -4.445 1.959 -23.949 1.00 97.31 74 SER A N 1
ATOM 564 C CA . SER A 1 74 ? -5.573 2.485 -23.185 1.00 97.31 74 SER A CA 1
ATOM 565 C C . SER A 1 74 ? -5.298 2.504 -21.683 1.00 97.31 74 SER A C 1
ATOM 567 O O . SER A 1 74 ? -4.636 1.630 -21.133 1.00 97.31 74 SER A O 1
ATOM 569 N N . ALA A 1 75 ? -5.884 3.472 -20.975 1.00 96.56 75 ALA A N 1
ATOM 570 C CA . ALA A 1 75 ? -5.794 3.521 -19.514 1.00 96.56 75 ALA A CA 1
ATOM 571 C C . ALA A 1 75 ? -6.384 2.262 -18.844 1.00 96.56 75 ALA A C 1
ATOM 573 O O . ALA A 1 75 ? -5.874 1.820 -17.819 1.00 96.56 75 ALA A O 1
ATOM 574 N N . GLY A 1 76 ? -7.433 1.673 -19.435 1.00 97.31 76 GLY A N 1
ATOM 575 C CA . GLY A 1 76 ? -8.036 0.430 -18.948 1.00 97.31 76 GLY A CA 1
ATOM 576 C C . GLY A 1 76 ? -7.082 -0.763 -19.030 1.00 97.31 76 GLY A C 1
ATOM 577 O O . GLY A 1 76 ? -7.045 -1.565 -18.103 1.00 97.31 76 GLY A O 1
ATOM 578 N N . GLY A 1 77 ? -6.247 -0.829 -20.074 1.00 97.38 77 GLY A N 1
ATOM 579 C CA . GLY A 1 77 ? -5.228 -1.870 -20.212 1.00 97.38 77 GLY A CA 1
ATOM 580 C C . GLY A 1 77 ? -4.200 -1.866 -19.078 1.00 97.38 77 GLY A C 1
ATOM 581 O O . GLY A 1 77 ? -3.755 -2.932 -18.660 1.00 97.38 77 GLY A O 1
ATOM 582 N N . LEU A 1 78 ? -3.853 -0.692 -18.532 1.00 97.25 78 LEU A N 1
ATOM 583 C CA . LEU A 1 78 ? -2.987 -0.618 -17.350 1.00 97.25 78 LEU A CA 1
ATOM 584 C C . LEU A 1 78 ? -3.641 -1.281 -16.131 1.00 97.25 78 LEU A C 1
ATOM 586 O O . LEU A 1 78 ? -2.993 -2.065 -15.445 1.00 97.25 78 LEU A O 1
ATOM 590 N N . ALA A 1 79 ? -4.920 -0.990 -15.878 1.00 95.75 79 ALA A N 1
ATOM 591 C CA . ALA A 1 79 ? -5.654 -1.528 -14.731 1.00 95.75 79 ALA A CA 1
ATOM 592 C C . ALA A 1 79 ? -5.953 -3.034 -14.856 1.00 95.75 79 ALA A C 1
ATOM 594 O O . ALA A 1 79 ? -6.060 -3.731 -13.846 1.00 95.75 79 ALA A O 1
ATOM 595 N N . ASP A 1 80 ? -6.090 -3.548 -16.081 1.00 97.19 80 ASP A N 1
ATOM 596 C CA . ASP A 1 80 ? -6.381 -4.966 -16.315 1.00 97.19 80 ASP A CA 1
ATOM 597 C C . ASP A 1 80 ? -5.130 -5.865 -16.349 1.00 97.19 80 ASP A C 1
ATOM 599 O O . ASP A 1 80 ? -5.230 -7.093 -16.348 1.00 97.19 80 ASP A O 1
ATOM 603 N N . SER A 1 81 ? -3.934 -5.277 -16.311 1.00 97.75 81 SER A N 1
ATOM 604 C CA . SER A 1 81 ? -2.688 -6.037 -16.227 1.00 97.75 81 SER A CA 1
ATOM 605 C C . SER A 1 81 ? -2.609 -6.885 -14.949 1.00 97.75 81 SER A C 1
ATOM 607 O O . SER A 1 81 ? -3.176 -6.564 -13.901 1.00 97.75 81 SER A O 1
ATOM 609 N N . ARG A 1 82 ? -1.880 -8.001 -15.040 1.00 98.00 82 ARG A N 1
ATOM 610 C CA . ARG A 1 82 ? -1.551 -8.896 -13.914 1.00 98.00 82 ARG A CA 1
ATOM 611 C C . ARG A 1 82 ? -0.044 -9.079 -13.742 1.00 98.00 82 ARG A C 1
ATOM 613 O O . ARG A 1 82 ? 0.376 -9.978 -13.021 1.00 98.00 82 ARG A O 1
ATOM 620 N N . ILE A 1 83 ? 0.775 -8.278 -14.428 1.00 98.06 83 ILE A N 1
ATOM 621 C CA . ILE A 1 83 ? 2.230 -8.473 -14.463 1.00 98.06 83 ILE A CA 1
ATOM 622 C C . ILE A 1 83 ? 2.857 -8.391 -13.066 1.00 98.06 83 ILE A C 1
ATOM 624 O O . ILE A 1 83 ? 3.716 -9.208 -12.757 1.00 98.06 83 ILE A O 1
ATOM 628 N N . GLU A 1 84 ? 2.381 -7.502 -12.192 1.00 98.12 84 GLU A N 1
ATOM 629 C CA . GLU A 1 84 ? 2.854 -7.400 -10.809 1.00 98.12 84 GLU A CA 1
ATOM 630 C C . GLU A 1 84 ? 2.644 -8.716 -10.054 1.00 98.12 84 GLU A C 1
ATOM 632 O O . GLU A 1 84 ? 3.564 -9.204 -9.404 1.00 98.12 84 GLU A O 1
ATOM 637 N N . LEU A 1 85 ? 1.464 -9.333 -10.179 1.00 98.44 85 LEU A N 1
ATOM 638 C CA . LEU A 1 85 ? 1.176 -10.636 -9.572 1.00 98.44 85 LEU A CA 1
ATOM 639 C C . LEU A 1 85 ? 2.013 -11.754 -10.205 1.00 98.44 85 LEU A C 1
ATOM 641 O O . LEU A 1 85 ? 2.611 -12.543 -9.482 1.00 98.44 85 LEU A O 1
ATOM 645 N N . ASN A 1 86 ? 2.097 -11.800 -11.538 1.00 98.62 86 ASN A N 1
ATOM 646 C CA . ASN A 1 86 ? 2.801 -12.857 -12.275 1.00 98.62 86 ASN A CA 1
ATOM 647 C C . ASN A 1 86 ? 4.319 -12.882 -12.024 1.00 98.62 86 ASN A C 1
ATOM 649 O O . ASN A 1 86 ? 4.957 -13.899 -12.283 1.00 98.62 86 ASN A O 1
ATOM 653 N N . LEU A 1 87 ? 4.900 -11.771 -11.561 1.00 98.75 87 LEU A N 1
ATOM 654 C CA . LEU A 1 87 ? 6.326 -11.651 -11.242 1.00 98.75 87 LEU A CA 1
ATOM 655 C C . LEU A 1 87 ? 6.659 -11.964 -9.775 1.00 98.75 87 LEU A C 1
ATOM 657 O O . LEU A 1 87 ? 7.833 -11.936 -9.401 1.00 98.75 87 LEU A O 1
ATOM 661 N N . ASN A 1 88 ? 5.656 -12.250 -8.942 1.00 98.88 88 ASN A N 1
ATOM 662 C CA . ASN A 1 88 ? 5.868 -12.733 -7.582 1.00 98.88 88 ASN A CA 1
ATOM 663 C C . ASN A 1 88 ? 5.951 -14.264 -7.546 1.00 98.88 88 ASN A C 1
ATOM 665 O O . ASN A 1 88 ? 5.350 -14.965 -8.359 1.00 98.88 88 ASN A O 1
ATOM 669 N N . GLU A 1 89 ? 6.681 -14.781 -6.558 1.00 98.50 89 GLU A N 1
ATOM 670 C CA . GLU A 1 89 ? 6.707 -16.215 -6.271 1.00 98.50 89 GLU A CA 1
ATOM 671 C C . GLU A 1 89 ? 5.293 -16.739 -5.954 1.00 98.50 89 GLU A C 1
ATOM 673 O O . GLU A 1 89 ? 4.507 -16.030 -5.313 1.00 98.50 89 GLU A O 1
ATOM 678 N N . PRO A 1 90 ? 4.962 -17.988 -6.330 1.00 98.50 90 PRO A N 1
ATOM 679 C CA . PRO A 1 90 ? 3.704 -18.614 -5.942 1.00 98.50 90 PRO A CA 1
ATOM 680 C C . PRO A 1 90 ? 3.495 -18.642 -4.421 1.00 98.50 90 PRO A C 1
ATOM 682 O O . PRO A 1 90 ? 4.444 -18.586 -3.636 1.00 98.50 90 PRO A O 1
ATOM 685 N N . ASN A 1 91 ? 2.233 -18.785 -4.006 1.00 98.44 91 ASN A N 1
ATOM 686 C CA . ASN A 1 91 ? 1.822 -18.865 -2.603 1.00 98.44 91 ASN A CA 1
ATOM 687 C C . ASN A 1 91 ? 2.713 -19.816 -1.771 1.00 98.44 91 ASN A C 1
ATOM 689 O O . ASN A 1 91 ? 2.774 -21.014 -2.046 1.00 98.44 91 ASN A O 1
ATOM 693 N N . LYS A 1 92 ? 3.337 -19.280 -0.711 1.00 98.38 92 LYS A N 1
ATOM 694 C CA . LYS A 1 92 ? 4.179 -20.027 0.244 1.00 98.38 92 LYS A CA 1
ATOM 695 C C . LYS A 1 92 ? 3.480 -20.364 1.568 1.00 98.38 92 LYS A C 1
ATOM 697 O O . LYS A 1 92 ? 4.088 -21.003 2.419 1.00 98.38 92 LYS A O 1
ATOM 702 N N . LEU A 1 93 ? 2.228 -19.944 1.754 1.00 98.50 93 LEU A N 1
ATOM 703 C CA . LEU A 1 93 ? 1.449 -20.163 2.980 1.00 98.50 93 LEU A CA 1
ATOM 704 C C . LEU A 1 93 ? 0.639 -21.471 2.960 1.00 98.50 93 LEU A C 1
ATOM 706 O O . LEU A 1 93 ? 0.092 -21.862 3.986 1.00 98.50 93 LEU A O 1
ATOM 710 N N . GLY A 1 94 ? 0.559 -22.159 1.815 1.00 98.38 94 GLY A N 1
ATOM 711 C CA . GLY A 1 94 ? -0.238 -23.381 1.678 1.00 98.38 94 GLY A CA 1
ATOM 712 C C . GLY A 1 94 ? -1.739 -23.086 1.681 1.00 98.38 94 GLY A C 1
ATOM 713 O O . GLY A 1 94 ? -2.198 -22.244 0.905 1.00 98.38 94 GLY A O 1
ATOM 714 N N . ASP A 1 95 ? -2.506 -23.784 2.523 1.00 98.25 95 ASP A N 1
ATOM 715 C CA . ASP A 1 95 ? -3.939 -23.518 2.668 1.00 98.25 95 ASP A CA 1
ATOM 716 C C . ASP A 1 95 ? -4.180 -22.135 3.298 1.00 98.25 95 ASP A C 1
ATOM 718 O O . ASP A 1 95 ? -3.821 -21.863 4.445 1.00 98.25 95 ASP A O 1
ATOM 722 N N . VAL A 1 96 ? -4.825 -21.264 2.525 1.00 98.62 96 VAL A N 1
ATOM 723 C CA . VAL A 1 96 ? -5.209 -19.902 2.914 1.00 98.62 96 VAL A CA 1
ATOM 724 C C . VAL A 1 96 ? -6.724 -19.752 3.050 1.00 98.62 96 VAL A C 1
ATOM 726 O O . VAL A 1 96 ? -7.248 -18.643 3.000 1.00 98.62 96 VAL A O 1
ATOM 729 N N . SER A 1 97 ? -7.455 -20.854 3.245 1.00 98.56 97 SER A N 1
ATOM 730 C CA . SER A 1 97 ? -8.913 -20.853 3.417 1.00 98.56 97 SER A CA 1
ATOM 731 C C . SER A 1 97 ? -9.393 -20.003 4.600 1.00 98.56 97 SER A C 1
ATOM 733 O O . SER A 1 97 ? -10.556 -19.596 4.628 1.00 98.56 97 SER A O 1
ATOM 735 N N . TRP A 1 98 ? -8.512 -19.686 5.551 1.00 98.19 98 TRP A N 1
ATOM 736 C CA . TRP A 1 98 ? -8.753 -18.780 6.675 1.00 98.19 98 TRP A CA 1
ATOM 737 C C . TRP A 1 98 ? -8.725 -17.288 6.292 1.00 98.19 98 TRP A C 1
ATOM 739 O O . TRP A 1 98 ? -9.260 -16.472 7.039 1.00 98.19 98 TRP A O 1
ATOM 749 N N . VAL A 1 99 ? -8.174 -16.911 5.129 1.00 98.44 99 VAL A N 1
ATOM 750 C CA . VAL A 1 99 ? -8.243 -15.537 4.606 1.00 98.44 99 VAL A CA 1
ATOM 751 C C . VAL A 1 99 ? -9.650 -15.291 4.061 1.00 98.44 99 VAL A C 1
ATOM 753 O O . VAL A 1 99 ? -10.068 -15.908 3.080 1.00 98.44 99 VAL A O 1
ATOM 756 N N . LYS A 1 100 ? -10.404 -14.390 4.700 1.00 98.06 100 LYS A N 1
ATOM 757 C CA . LYS A 1 100 ? -11.796 -14.079 4.342 1.00 98.06 100 LYS A CA 1
ATOM 758 C C . LYS A 1 100 ? -11.926 -12.631 3.850 1.00 98.06 100 LYS A C 1
ATOM 760 O O . LYS A 1 100 ? -11.964 -11.723 4.679 1.00 98.06 100 LYS A O 1
ATOM 765 N N . PRO A 1 101 ? -12.013 -12.386 2.528 1.00 98.44 101 PRO A N 1
ATOM 766 C CA . PRO A 1 101 ? -12.339 -11.063 2.006 1.00 98.44 101 PRO A CA 1
ATOM 767 C C . PRO A 1 101 ? -13.702 -10.587 2.519 1.00 98.44 101 PRO A C 1
ATOM 769 O O . PRO A 1 101 ? -14.650 -11.369 2.597 1.00 98.44 101 PRO A O 1
ATOM 772 N N . GLY A 1 102 ? -13.817 -9.301 2.834 1.00 97.50 102 GLY A N 1
ATOM 773 C CA . GLY A 1 102 ? -15.048 -8.718 3.354 1.00 97.50 102 GLY A CA 1
ATOM 774 C C . GLY A 1 102 ? -14.993 -7.196 3.396 1.00 97.50 102 GLY A C 1
ATOM 775 O O . GLY A 1 102 ? -13.958 -6.585 3.136 1.00 97.50 102 GLY A O 1
ATOM 776 N N . LYS A 1 103 ? -16.129 -6.580 3.724 1.00 98.44 103 LYS A N 1
ATOM 777 C CA . LYS A 1 103 ? -16.215 -5.146 4.035 1.00 98.44 103 LYS A CA 1
ATOM 778 C C . LYS A 1 103 ? -16.176 -4.977 5.549 1.00 98.44 103 LYS A C 1
ATOM 780 O O . LYS A 1 103 ? -16.752 -5.800 6.254 1.00 98.44 103 LYS A O 1
ATOM 785 N N . PHE A 1 104 ? -15.583 -3.899 6.044 1.00 98.50 104 PHE A N 1
ATOM 786 C CA . PHE A 1 104 ? -15.565 -3.567 7.470 1.00 98.50 104 PHE A CA 1
ATOM 787 C C . PHE A 1 104 ? -16.026 -2.121 7.695 1.00 98.50 104 PHE A C 1
ATOM 789 O O . PHE A 1 104 ? -16.060 -1.321 6.759 1.00 98.50 104 PHE A O 1
ATOM 796 N N . VAL A 1 105 ? -16.407 -1.809 8.930 1.00 98.75 105 VAL A N 1
ATOM 797 C CA . VAL A 1 105 ? -16.637 -0.441 9.433 1.00 98.75 105 VAL A CA 1
ATOM 798 C C . VAL A 1 105 ? -15.663 -0.170 10.576 1.00 98.75 105 VAL A C 1
ATOM 800 O O . VAL A 1 105 ? -14.924 -1.071 10.961 1.00 98.75 105 VAL A O 1
ATOM 803 N N . GLY A 1 106 ? -15.630 1.029 11.154 1.00 98.50 106 GLY A N 1
ATOM 804 C CA . GLY A 1 106 ? -14.759 1.226 12.306 1.00 98.50 106 GLY A CA 1
ATOM 805 C C . GLY A 1 106 ? -14.960 2.501 13.095 1.00 98.50 106 GLY A C 1
ATOM 806 O O . GLY A 1 106 ? -15.351 3.536 12.551 1.00 98.50 106 GLY A O 1
ATOM 807 N N . VAL A 1 107 ? -14.596 2.397 14.370 1.00 98.69 107 VAL A N 1
ATOM 808 C CA . VAL A 1 107 ? -14.263 3.512 15.251 1.00 98.69 107 VAL A CA 1
ATOM 809 C C . VAL A 1 107 ? -12.960 4.096 14.716 1.00 98.69 107 VAL A C 1
ATOM 811 O O . VAL A 1 107 ? -11.869 3.613 15.021 1.00 98.69 107 VAL A O 1
ATOM 814 N N . TRP A 1 108 ? -13.102 5.039 13.786 1.00 98.56 108 TRP A N 1
ATOM 815 C CA . TRP A 1 108 ? -11.990 5.566 12.998 1.00 98.56 108 TRP A CA 1
ATOM 816 C C . TRP A 1 108 ? -12.231 7.003 12.544 1.00 98.56 108 TRP A C 1
ATOM 818 O O . TRP A 1 108 ? -11.621 7.945 13.046 1.00 98.56 108 TRP A O 1
ATOM 828 N N . TRP A 1 109 ? -13.168 7.194 11.610 1.00 98.56 109 TRP A N 1
ATOM 829 C CA . TRP A 1 109 ? -13.397 8.498 10.984 1.00 98.56 109 TRP A CA 1
ATOM 830 C C . TRP A 1 109 ? -13.842 9.566 11.989 1.00 98.56 109 TRP A C 1
ATOM 832 O O . TRP A 1 109 ? -13.557 10.746 11.808 1.00 98.56 109 TRP A O 1
ATOM 842 N N . GLU A 1 110 ? -14.492 9.156 13.081 1.00 98.19 110 GLU A N 1
ATOM 843 C CA . GLU A 1 110 ? -14.895 10.050 14.167 1.00 98.19 110 GLU A CA 1
ATOM 844 C C . GLU A 1 110 ? -13.719 10.778 14.837 1.00 98.19 110 GLU A C 1
ATOM 846 O O . GLU A 1 110 ? -13.909 11.909 15.292 1.00 98.19 110 GLU A O 1
ATOM 851 N N . MET A 1 111 ? -12.514 10.194 14.839 1.00 98.12 111 MET A N 1
ATOM 852 C CA . MET A 1 111 ? -11.308 10.877 15.306 1.00 98.12 111 MET A CA 1
ATOM 853 C C . MET A 1 111 ? -10.799 11.895 14.281 1.00 98.12 111 MET A C 1
ATOM 855 O O . MET A 1 111 ? -10.493 13.029 14.643 1.00 98.12 111 MET A O 1
ATOM 859 N N . HIS A 1 112 ? -10.812 11.552 12.988 1.00 98.00 112 HIS A N 1
ATOM 860 C CA . HIS A 1 112 ? -10.394 12.456 11.902 1.00 98.00 112 HIS A CA 1
ATOM 861 C C . HIS A 1 112 ? -11.252 13.722 11.802 1.00 98.00 112 HIS A C 1
ATOM 863 O O . HIS A 1 112 ? -10.748 14.792 11.469 1.00 98.00 112 HIS A O 1
ATOM 869 N N . ILE A 1 113 ? -12.544 13.623 12.125 1.00 98.06 113 ILE A N 1
ATOM 870 C CA . ILE A 1 113 ? -13.464 14.773 12.148 1.00 98.06 113 ILE A CA 1
ATOM 871 C C . ILE A 1 113 ? -13.614 15.404 13.540 1.00 98.06 113 ILE A C 1
ATOM 873 O O . ILE A 1 113 ? -14.530 16.197 13.754 1.00 98.06 113 ILE A O 1
ATOM 877 N N . ASN A 1 114 ? -12.734 15.066 14.489 1.00 97.06 114 ASN A N 1
ATOM 878 C CA . ASN A 1 114 ? -12.697 15.609 15.853 1.00 97.06 114 ASN A CA 1
ATOM 879 C C . ASN A 1 114 ? -13.983 15.416 16.679 1.00 97.06 114 ASN A C 1
ATOM 881 O O . ASN A 1 114 ? -14.207 16.142 17.655 1.00 97.06 114 ASN A O 1
ATOM 885 N N . LYS A 1 115 ? -14.826 14.440 16.323 1.00 97.94 115 LYS A N 1
ATOM 886 C CA . LYS A 1 115 ? -15.988 14.045 17.132 1.00 97.94 115 LYS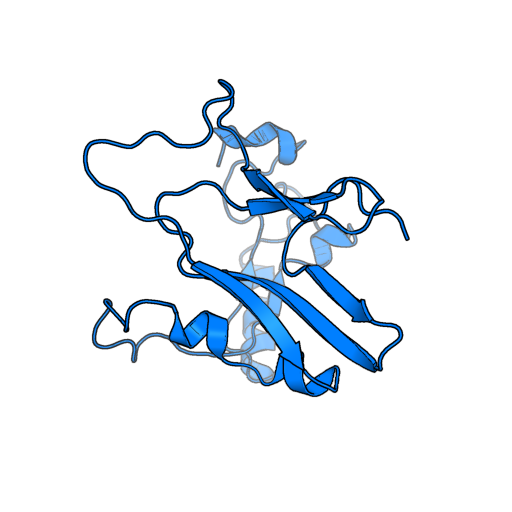 A CA 1
ATOM 887 C C . LYS A 1 115 ? -15.528 13.306 18.393 1.00 97.94 115 LYS A C 1
ATOM 889 O O . LYS A 1 115 ? -16.012 13.616 19.482 1.00 97.94 115 LYS A O 1
ATOM 894 N N . SER A 1 116 ? -14.549 12.421 18.231 1.00 98.19 116 SER A N 1
ATOM 895 C CA . SER A 1 116 ? -13.946 11.603 19.288 1.00 98.19 116 SER A CA 1
ATOM 896 C C . SER A 1 116 ? -12.419 11.729 19.266 1.00 98.19 116 SER A C 1
ATOM 898 O O . SER A 1 116 ? -11.859 12.393 18.394 1.00 98.19 116 SER A O 1
ATOM 900 N N . THR A 1 117 ? -11.735 11.129 20.235 1.00 98.06 117 THR A N 1
ATOM 901 C CA . THR A 1 117 ? -10.272 11.131 20.362 1.00 98.06 117 THR A CA 1
ATOM 902 C C . THR A 1 117 ? -9.723 9.710 20.378 1.00 98.06 117 THR A C 1
ATOM 904 O O . THR A 1 117 ? -10.371 8.800 20.899 1.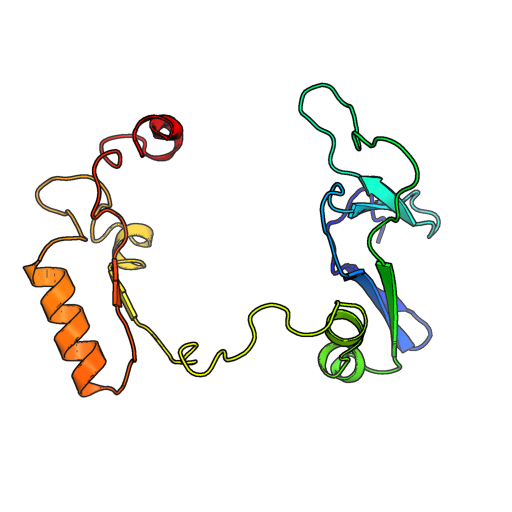00 98.06 117 THR A O 1
ATOM 907 N N . TRP A 1 118 ? -8.507 9.529 19.850 1.00 97.88 118 TRP A N 1
ATOM 908 C CA . TRP A 1 118 ? -7.713 8.326 20.127 1.00 97.88 118 TRP A CA 1
ATOM 909 C C . TRP A 1 118 ? -7.275 8.281 21.594 1.00 97.88 118 TRP A C 1
ATOM 911 O O . TRP A 1 118 ? -7.294 7.220 22.205 1.00 97.88 118 TRP A O 1
ATOM 921 N N . SER A 1 119 ? -6.925 9.441 22.157 1.00 97.19 119 SER A N 1
ATOM 922 C CA . SER A 1 119 ? -6.567 9.596 23.565 1.00 97.19 119 SER A CA 1
ATOM 923 C C . SER A 1 119 ? -7.727 9.250 24.495 1.00 97.19 119 SER A C 1
ATOM 925 O O . SER A 1 119 ? -8.902 9.458 24.158 1.00 97.19 119 SER A O 1
ATOM 927 N N . SER A 1 120 ? -7.367 8.801 25.691 1.00 97.06 120 SER A N 1
ATOM 928 C CA . SER A 1 120 ? -8.270 8.573 26.806 1.00 97.06 120 SER A CA 1
ATOM 929 C C . SER A 1 120 ? -9.010 9.856 27.213 1.00 97.06 120 SER A C 1
ATOM 931 O O . SER A 1 120 ? -8.589 10.984 26.937 1.00 97.06 120 SER A O 1
ATOM 933 N N . GLY A 1 121 ? -10.161 9.687 27.865 1.00 96.88 121 GLY A N 1
ATOM 934 C CA . GLY A 1 121 ? -10.973 10.788 28.380 1.00 96.88 121 GLY A CA 1
ATOM 935 C C . GLY A 1 121 ? -12.423 10.770 27.888 1.00 96.88 121 GLY A C 1
ATOM 936 O O . GLY A 1 121 ? -12.870 9.797 27.281 1.00 96.88 121 GLY A O 1
ATOM 937 N N . PRO A 1 122 ? -13.190 11.849 28.133 1.00 97.31 122 PRO A N 1
ATOM 938 C CA . PRO A 1 122 ? -14.639 11.865 27.900 1.00 97.31 122 PRO A CA 1
ATOM 939 C C . PRO A 1 122 ? -15.072 11.678 26.442 1.00 97.31 122 PRO A C 1
ATOM 941 O O . PRO A 1 122 ? -16.233 11.380 26.185 1.00 97.31 122 PRO A O 1
ATOM 944 N N . ARG A 1 123 ? -14.159 11.897 25.489 1.00 97.88 123 ARG A N 1
ATOM 945 C CA . ARG A 1 123 ? -14.406 11.744 24.049 1.00 97.88 123 ARG A CA 1
ATOM 946 C C . ARG A 1 123 ? -13.675 10.544 23.446 1.00 97.88 123 ARG A C 1
ATOM 948 O O . ARG A 1 123 ? -13.569 10.471 22.228 1.00 97.88 123 ARG A O 1
ATOM 955 N N . HIS A 1 124 ? -13.148 9.636 24.267 1.00 98.44 124 HIS A N 1
ATOM 956 C CA . HIS A 1 124 ? -12.403 8.477 23.779 1.00 98.44 124 HIS A CA 1
ATOM 957 C C . HIS A 1 124 ? -13.282 7.598 22.881 1.00 98.44 124 HIS A C 1
ATOM 959 O O . HIS A 1 124 ? -14.375 7.192 23.274 1.00 98.44 124 HIS A O 1
ATOM 965 N N . GLY A 1 125 ? -12.811 7.336 21.659 1.00 98.31 125 GLY A N 1
ATOM 966 C CA . GLY A 1 125 ? -13.563 6.576 20.661 1.00 98.31 125 GLY A CA 1
ATOM 967 C C . GLY A 1 125 ? -13.611 5.080 20.970 1.00 98.31 125 GLY A C 1
ATOM 968 O O . GLY A 1 125 ? -14.685 4.475 20.939 1.00 98.31 125 GLY A O 1
ATOM 969 N N . ALA A 1 126 ? -12.461 4.477 21.281 1.00 98.44 126 ALA A N 1
ATOM 970 C CA . ALA A 1 126 ? -12.300 3.028 21.432 1.00 98.44 126 ALA A CA 1
ATOM 971 C C . ALA A 1 126 ? -12.739 2.508 22.810 1.00 98.44 126 ALA A C 1
ATOM 973 O O . ALA A 1 126 ? -11.976 1.889 23.548 1.00 98.44 126 ALA A O 1
ATOM 974 N N . THR A 1 127 ? -14.003 2.747 23.147 1.00 98.62 127 THR A N 1
ATOM 975 C CA . THR A 1 127 ? -14.654 2.168 24.327 1.00 98.62 127 THR A CA 1
ATOM 976 C C . THR A 1 127 ? -15.392 0.882 23.964 1.00 98.62 127 THR A C 1
ATOM 978 O O . THR A 1 127 ? -15.781 0.681 22.809 1.00 98.62 127 THR A O 1
ATOM 981 N N . THR A 1 128 ? -15.650 0.027 24.959 1.00 98.69 128 THR A N 1
ATOM 982 C CA . THR A 1 128 ? -16.473 -1.181 24.786 1.00 98.69 128 THR A CA 1
ATOM 983 C C . THR A 1 128 ? -17.840 -0.838 24.199 1.00 98.69 128 THR A C 1
ATOM 985 O O . THR A 1 128 ? -18.209 -1.377 23.163 1.00 98.69 128 THR A O 1
ATOM 988 N N . ALA A 1 129 ? -18.544 0.133 24.791 1.00 98.56 129 ALA A N 1
ATOM 989 C CA . ALA A 1 129 ? -19.893 0.507 24.369 1.00 98.56 129 ALA A CA 1
ATOM 990 C C . ALA A 1 129 ? -19.946 1.038 22.926 1.00 98.56 129 ALA A C 1
ATOM 992 O O . ALA A 1 129 ? -20.851 0.688 22.170 1.00 98.56 129 ALA A O 1
ATOM 993 N N . ASN A 1 130 ? -18.976 1.866 22.514 1.00 98.56 130 ASN A N 1
ATOM 994 C CA . ASN A 1 130 ? -18.935 2.355 21.136 1.00 98.56 130 ASN A CA 1
ATOM 995 C C . ASN A 1 130 ? -18.590 1.219 20.162 1.00 98.56 130 ASN A C 1
ATOM 997 O O . ASN A 1 130 ? -19.229 1.070 19.128 1.00 98.56 130 ASN A O 1
ATOM 1001 N N . THR A 1 131 ? -17.633 0.359 20.514 1.00 98.75 131 THR A N 1
ATOM 1002 C CA . THR A 1 131 ? -17.252 -0.779 19.664 1.00 98.75 131 THR A CA 1
ATOM 1003 C C . THR A 1 131 ? -18.423 -1.747 19.469 1.00 98.75 131 THR A C 1
ATOM 1005 O O . THR A 1 131 ? -18.712 -2.122 18.334 1.00 98.75 131 THR A O 1
ATOM 1008 N N . GLU A 1 132 ? -19.159 -2.077 20.534 1.00 98.75 132 GLU A N 1
ATOM 1009 C CA . GLU A 1 132 ? -20.385 -2.884 20.468 1.00 98.75 132 GLU A CA 1
ATOM 1010 C C . GLU A 1 132 ? -21.452 -2.231 19.577 1.00 98.75 132 GLU A C 1
ATOM 1012 O O . GLU A 1 132 ? -22.042 -2.903 18.734 1.00 98.75 132 GLU A O 1
ATOM 1017 N N . HIS A 1 133 ? -21.632 -0.908 19.661 1.00 98.56 133 HIS A N 1
ATOM 1018 C CA . HIS A 1 133 ? -22.543 -0.182 18.772 1.00 98.56 133 HIS A CA 1
ATOM 1019 C C . HIS A 1 133 ? -22.179 -0.344 17.282 1.00 98.56 133 HIS A C 1
ATOM 1021 O O . HIS A 1 133 ? -23.054 -0.588 16.444 1.00 98.56 133 HIS A O 1
ATOM 1027 N N . TYR A 1 134 ? -20.891 -0.253 16.933 1.00 98.69 134 TYR A N 1
ATOM 1028 C CA . TYR A 1 134 ? -20.433 -0.523 15.565 1.00 98.69 134 TYR A CA 1
ATOM 1029 C C . TYR A 1 134 ? -20.570 -2.003 15.187 1.00 98.69 134 TYR A C 1
ATOM 1031 O O . TYR A 1 134 ? -20.844 -2.292 14.022 1.00 98.69 134 TYR A O 1
ATOM 1039 N N . MET A 1 135 ? -20.417 -2.937 16.131 1.00 98.81 135 MET A N 1
ATOM 1040 C CA . MET A 1 135 ? -20.632 -4.370 15.889 1.00 98.81 135 MET A CA 1
ATOM 1041 C C . MET A 1 135 ? -22.101 -4.677 15.588 1.00 98.81 135 MET A C 1
ATOM 1043 O O . MET A 1 135 ? -22.380 -5.406 14.636 1.00 98.81 135 MET A O 1
ATOM 1047 N N . ASP A 1 136 ? -23.040 -4.064 16.310 1.00 98.75 136 ASP A N 1
ATOM 1048 C CA . ASP A 1 136 ? -24.474 -4.173 16.030 1.00 98.75 136 ASP A CA 1
ATOM 1049 C C . ASP A 1 136 ? -24.816 -3.641 14.633 1.00 98.75 136 ASP A C 1
ATOM 1051 O O . ASP A 1 136 ? -25.560 -4.271 13.873 1.00 98.75 136 ASP A O 1
ATOM 1055 N N . PHE A 1 137 ? -24.243 -2.491 14.259 1.00 98.75 137 PHE A N 1
ATOM 1056 C CA . PHE A 1 137 ? -24.377 -1.940 12.911 1.00 98.75 137 PHE A CA 1
ATOM 1057 C C . PHE A 1 137 ? -23.783 -2.886 11.859 1.00 98.75 137 PHE A C 1
ATOM 1059 O O . PHE A 1 137 ? -24.432 -3.189 10.855 1.00 98.75 137 PHE A O 1
ATOM 1066 N N . ALA A 1 138 ? -22.566 -3.380 12.092 1.00 98.69 138 ALA A N 1
ATOM 1067 C CA . ALA A 1 138 ? -21.876 -4.286 11.187 1.00 98.69 138 ALA A CA 1
ATOM 1068 C C . ALA A 1 138 ? -22.693 -5.562 10.955 1.00 98.69 138 ALA A C 1
ATOM 1070 O O . ALA A 1 138 ? -22.921 -5.941 9.806 1.00 98.69 138 ALA A O 1
ATOM 1071 N N . HIS A 1 139 ? -23.210 -6.161 12.029 1.00 98.50 139 HIS A N 1
ATOM 1072 C CA . HIS A 1 139 ? -24.075 -7.332 11.969 1.00 98.50 139 HIS A CA 1
ATOM 1073 C C . HIS A 1 139 ? -25.355 -7.049 11.176 1.00 98.50 139 HIS A C 1
ATOM 1075 O O . HIS A 1 139 ? -25.688 -7.792 10.253 1.00 98.50 139 HIS A O 1
ATOM 1081 N N . ARG A 1 140 ? -26.042 -5.937 11.475 1.00 98.62 140 ARG A N 1
ATOM 1082 C CA . ARG A 1 140 ? -27.298 -5.555 10.810 1.00 98.62 140 ARG A CA 1
ATOM 1083 C C . ARG A 1 140 ? -27.145 -5.360 9.299 1.00 98.62 140 ARG A C 1
ATOM 1085 O O . ARG A 1 140 ? -28.076 -5.675 8.562 1.00 98.62 140 ARG A O 1
ATOM 1092 N N . TYR A 1 141 ? -26.009 -4.836 8.839 1.00 98.62 141 TYR A N 1
ATOM 1093 C CA . TYR A 1 141 ? -25.796 -4.470 7.431 1.00 98.62 141 TYR A CA 1
ATOM 1094 C C . TYR A 1 141 ? -24.804 -5.373 6.680 1.00 98.62 141 TYR A C 1
ATOM 1096 O O . TYR A 1 141 ? -24.438 -5.075 5.541 1.00 98.62 141 TYR A O 1
ATOM 1104 N N . GLY A 1 142 ? -24.390 -6.490 7.283 1.00 98.12 142 GLY A N 1
ATOM 1105 C CA . GLY A 1 142 ? -23.561 -7.502 6.625 1.00 98.12 142 GLY A CA 1
ATOM 1106 C C . GLY A 1 142 ? -22.106 -7.079 6.397 1.00 98.12 142 GLY A C 1
ATOM 1107 O O . GLY A 1 142 ? -21.534 -7.380 5.348 1.00 98.12 142 GLY A O 1
ATOM 1108 N N . PHE A 1 143 ? -21.507 -6.371 7.355 1.00 98.69 143 PHE A N 1
ATOM 1109 C CA . PHE A 1 143 ? -20.062 -6.133 7.409 1.00 98.69 143 PHE A CA 1
ATOM 1110 C C . PHE A 1 143 ? -19.372 -7.232 8.227 1.00 98.69 143 PHE A C 1
ATOM 1112 O O . PHE A 1 143 ? -19.923 -7.750 9.194 1.00 98.69 143 PHE A O 1
ATOM 1119 N N . SER A 1 144 ? -18.154 -7.591 7.831 1.00 98.00 144 SER A N 1
ATOM 1120 C CA . SER A 1 144 ? -17.397 -8.726 8.369 1.00 98.00 144 SER A CA 1
ATOM 1121 C C . SER A 1 144 ? -16.509 -8.372 9.563 1.00 98.00 144 SER A C 1
ATOM 1123 O O . SER A 1 144 ? -15.947 -9.274 10.175 1.00 98.00 144 SER A O 1
ATOM 1125 N N . GLY A 1 145 ? -16.349 -7.087 9.892 1.00 98.25 145 GLY A N 1
ATOM 1126 C CA . GLY A 1 145 ? -15.471 -6.661 10.979 1.00 98.25 145 GLY A CA 1
ATOM 1127 C C . GLY A 1 145 ? -15.625 -5.196 11.370 1.00 98.25 145 GLY A C 1
ATOM 1128 O O . GLY A 1 145 ? -16.248 -4.404 10.653 1.00 98.25 145 GLY A O 1
ATOM 1129 N N . VAL A 1 146 ? -15.029 -4.866 12.517 1.00 98.75 146 VAL A N 1
ATOM 1130 C CA . VAL A 1 146 ? -14.969 -3.520 13.091 1.00 98.75 146 VAL A CA 1
ATOM 1131 C C . VAL A 1 146 ? -13.512 -3.180 13.406 1.00 98.75 146 VAL A C 1
ATOM 1133 O O . VAL A 1 146 ? -12.882 -3.861 14.210 1.00 98.75 146 VAL A O 1
ATOM 1136 N N . LEU A 1 147 ? -12.977 -2.138 12.768 1.00 98.69 147 LEU A N 1
ATOM 1137 C CA . LEU A 1 147 ? -11.715 -1.509 13.167 1.00 98.69 147 LEU A CA 1
ATOM 1138 C C . LEU A 1 147 ? -11.961 -0.643 14.408 1.00 98.69 147 LEU A C 1
ATOM 1140 O O . LEU A 1 147 ? -12.938 0.104 14.450 1.00 98.69 147 LEU A O 1
ATOM 1144 N N . ALA A 1 148 ? -11.057 -0.697 15.380 1.00 98.44 148 ALA A N 1
ATOM 1145 C CA . ALA A 1 148 ? -11.024 0.240 16.493 1.00 98.44 148 ALA A CA 1
ATOM 1146 C C . ALA A 1 148 ? -9.599 0.769 16.663 1.00 98.44 148 ALA A C 1
ATOM 1148 O O . ALA A 1 148 ? -8.695 0.001 16.981 1.00 98.44 148 ALA A O 1
ATOM 1149 N N . GLU A 1 149 ? -9.390 2.065 16.436 1.00 98.31 149 GLU A N 1
ATOM 1150 C CA . GLU A 1 149 ? -8.114 2.729 16.721 1.00 98.31 149 GLU A CA 1
ATOM 1151 C C . GLU A 1 149 ? -8.171 3.463 18.064 1.00 98.31 149 GLU A C 1
ATOM 1153 O O . GLU A 1 149 ? -9.212 4.000 18.440 1.00 98.31 149 GLU A O 1
ATOM 1158 N N . GLY A 1 150 ? -7.048 3.511 18.786 1.00 97.19 150 GLY A N 1
ATOM 1159 C CA . GLY A 1 150 ? -6.994 4.116 20.122 1.00 97.19 150 GLY A CA 1
ATOM 1160 C C . GLY A 1 150 ? -7.352 3.162 21.265 1.00 97.19 150 GLY A C 1
ATOM 1161 O O . GLY A 1 150 ? -7.616 3.620 22.371 1.00 97.19 150 GLY A O 1
ATOM 1162 N N . TRP A 1 151 ? -7.427 1.850 21.016 1.00 97.69 151 TRP A N 1
ATOM 1163 C CA . TRP A 1 151 ? -7.816 0.852 22.026 1.00 97.69 151 TRP A CA 1
ATOM 1164 C C . TRP A 1 151 ? -6.691 0.515 23.016 1.00 97.69 151 TRP A C 1
ATOM 1166 O O . TRP A 1 151 ? -6.958 0.119 24.149 1.00 97.69 151 TRP A O 1
ATOM 1176 N N . ASN A 1 152 ? -5.436 0.637 22.583 1.00 96.50 152 ASN A N 1
ATOM 1177 C CA . ASN A 1 152 ? -4.242 0.371 23.377 1.00 96.50 152 ASN A CA 1
ATOM 1178 C C . ASN A 1 152 ? -3.752 1.636 24.100 1.00 96.50 152 ASN A C 1
ATOM 1180 O O . ASN A 1 152 ? -4.217 2.742 23.845 1.00 96.50 152 ASN A O 1
ATOM 1184 N N . GLN A 1 153 ? -2.810 1.481 25.029 1.00 95.56 153 GLN A N 1
ATOM 1185 C CA . GLN A 1 153 ? -2.135 2.621 25.659 1.00 95.56 153 GLN A CA 1
ATOM 1186 C C . GLN A 1 153 ? -1.188 3.313 24.657 1.00 95.56 153 GLN A C 1
ATOM 1188 O O . GLN A 1 153 ? -0.860 2.737 23.623 1.00 95.56 153 GLN A O 1
ATOM 1193 N N . GLY A 1 154 ? -0.783 4.555 24.951 1.00 94.62 154 GLY A N 1
ATOM 1194 C CA . GLY A 1 154 ? 0.166 5.322 24.125 1.00 94.62 154 GLY A CA 1
ATOM 1195 C C . GLY A 1 154 ? -0.452 6.427 23.258 1.00 94.62 154 GLY A C 1
ATOM 1196 O O . GLY A 1 154 ? 0.272 7.227 22.680 1.00 94.62 154 GLY A O 1
ATOM 1197 N N . TRP A 1 155 ? -1.780 6.551 23.208 1.00 96.56 155 TRP A N 1
ATOM 1198 C CA . TRP A 1 155 ? -2.461 7.568 22.387 1.00 96.56 155 TRP A CA 1
ATOM 1199 C C . TRP A 1 155 ? -2.675 8.926 23.072 1.00 96.56 155 TRP A C 1
ATOM 1201 O O . TRP A 1 155 ? -3.220 9.846 22.458 1.00 96.56 155 TRP A O 1
ATOM 1211 N N . ASP A 1 156 ? -2.303 9.070 24.343 1.00 95.88 156 ASP A N 1
ATOM 1212 C CA . ASP A 1 156 ? -2.540 10.298 25.106 1.00 95.88 156 ASP A CA 1
ATOM 1213 C C . ASP A 1 156 ? -1.547 11.404 24.723 1.00 95.88 156 ASP A C 1
ATOM 1215 O O . ASP A 1 156 ? -0.339 11.185 24.670 1.00 95.88 156 ASP A O 1
ATOM 1219 N N . GLY A 1 157 ? -2.060 12.613 24.481 1.00 92.62 157 GLY A N 1
ATOM 1220 C CA . GLY A 1 157 ? -1.248 13.753 24.051 1.00 92.62 157 GLY A CA 1
ATOM 1221 C C . GLY A 1 157 ? -1.005 13.772 22.539 1.00 92.62 157 GLY A C 1
ATOM 1222 O O . GLY A 1 157 ? -1.926 13.542 21.755 1.00 92.62 157 GLY A O 1
ATOM 1223 N N . ASP A 1 158 ? 0.222 14.101 22.132 1.00 92.12 158 ASP A N 1
ATOM 1224 C CA . ASP A 1 158 ? 0.629 14.092 20.724 1.00 92.12 158 ASP A CA 1
ATOM 1225 C C . ASP A 1 158 ? 1.072 12.682 20.317 1.00 92.12 158 ASP A C 1
ATOM 1227 O O . ASP A 1 158 ? 2.241 12.316 20.423 1.00 92.12 158 ASP A O 1
ATOM 1231 N N . TRP A 1 159 ? 0.114 11.875 19.860 1.00 90.12 159 TRP A N 1
ATOM 1232 C CA . TRP A 1 159 ? 0.343 10.470 19.518 1.00 90.12 159 TRP A CA 1
ATOM 1233 C C . TRP A 1 159 ? 1.392 10.266 18.411 1.00 90.12 159 TRP A C 1
ATOM 1235 O O . TRP A 1 159 ? 1.960 9.180 18.319 1.00 90.12 159 TRP A O 1
ATOM 1245 N N . ILE A 1 160 ? 1.699 11.291 17.604 1.00 91.50 160 ILE A N 1
ATOM 1246 C CA . ILE A 1 160 ? 2.763 11.232 16.588 1.00 91.50 160 ILE A CA 1
ATOM 1247 C C . ILE A 1 160 ? 4.142 11.125 17.257 1.00 91.50 160 ILE A C 1
ATOM 1249 O O . ILE A 1 160 ? 5.038 10.468 16.728 1.00 91.50 160 ILE A O 1
ATOM 1253 N N . ALA A 1 161 ? 4.307 11.735 18.433 1.00 91.75 161 ALA A N 1
ATOM 1254 C CA . ALA A 1 161 ? 5.537 11.686 19.216 1.00 91.75 161 ALA A CA 1
ATOM 1255 C C . ALA A 1 161 ? 5.653 10.424 20.090 1.00 91.75 161 ALA A C 1
ATOM 1257 O O . ALA A 1 161 ? 6.726 10.146 20.613 1.00 91.75 161 ALA A O 1
ATOM 1258 N N . ASN A 1 162 ? 4.587 9.630 20.218 1.00 91.69 162 ASN A N 1
ATOM 1259 C CA . ASN A 1 162 ? 4.504 8.525 21.177 1.00 91.69 162 ASN A CA 1
ATOM 1260 C C . ASN A 1 162 ? 4.955 7.168 20.604 1.00 91.69 162 ASN A C 1
ATOM 1262 O O . ASN A 1 162 ? 4.536 6.125 21.097 1.00 91.69 162 ASN A O 1
ATOM 1266 N N . GLY A 1 163 ? 5.798 7.152 19.565 1.00 84.00 163 GLY A N 1
ATOM 1267 C CA . GLY A 1 163 ? 6.208 5.922 18.869 1.00 84.00 163 GLY A CA 1
ATOM 1268 C C . GLY A 1 163 ? 6.778 4.829 19.787 1.00 84.00 163 GLY A C 1
ATOM 1269 O O . GLY A 1 163 ? 6.562 3.648 19.541 1.00 84.00 163 GLY A O 1
ATOM 1270 N N . GLU A 1 164 ? 7.460 5.218 20.864 1.00 82.19 164 GLU A N 1
ATOM 1271 C CA . GLU A 1 164 ? 8.017 4.324 21.893 1.00 82.19 164 GLU A CA 1
ATOM 1272 C C . GLU A 1 164 ? 7.012 3.818 22.942 1.00 82.19 164 GLU A C 1
ATOM 1274 O O . GLU A 1 164 ? 7.370 3.008 23.797 1.00 82.19 164 GLU A O 1
ATOM 1279 N N . HIS A 1 165 ? 5.776 4.314 22.919 1.00 78.88 165 HIS A N 1
ATOM 1280 C CA . HIS A 1 165 ? 4.729 3.984 23.887 1.00 78.88 165 HIS A CA 1
ATOM 1281 C C . HIS A 1 165 ? 3.685 2.992 23.348 1.00 78.88 165 HIS A C 1
ATOM 1283 O O . HIS A 1 165 ? 2.764 2.643 24.091 1.00 78.88 165 HIS A O 1
ATOM 1289 N N . PHE A 1 166 ? 3.818 2.563 22.087 1.00 73.12 166 PHE A N 1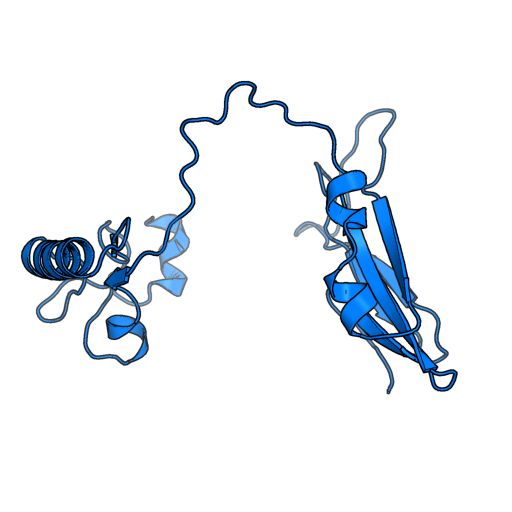
ATOM 1290 C CA . PHE A 1 166 ? 2.950 1.579 21.431 1.00 73.12 166 PHE A CA 1
ATOM 1291 C C . PHE A 1 166 ? 3.477 0.145 21.525 1.00 73.12 166 PHE A C 1
ATOM 1293 O O . PHE A 1 166 ? 4.713 -0.051 21.534 1.00 73.12 166 PHE A O 1
#

Sequence (166 aa):
RRITLAETPLTLKGTNGLYLSFHEAALIDFPSMLLSGNGAGTLTAWLMPWPDGVLARKTGPFTTPWRTVLITDSAGGLADSRIELNLNEPNKLGDVSWVKPGKFVGVWWEMHINKSTWSSGPRHGATTANTEHYMDFAHRYGFSGVLAEGWNQGWDGDWIANGEHF

Organism: NCBI:txid114053

Foldseek 3Di:
DFAAKAAPQPWDADPVQKIKGKAWAPQDQFFGWIWGGPRPPDTDTDGDADPVRHGHDDDPDDDHTDIDIDMDNDPVSVVPDPVRVVSDDPDPPPDPVVDDDWAEEELPVCCVVVQAFLADDPRNSQDPVNQVVRVVVCVVVVTDYYDYHSNDPQRHDPSVVSPVGD

pLDDT: mean 96.55, std 4.33, range [66.31, 98.88]

InterPro domains:
  IPR013785 Aldolase-type TIM barrel [G3DSA:3.20.20.70] (87-166)
  IPR014718 Glycoside hydrolase-type carbohydrate-binding [G3DSA:2.70.98.10] (2-86)
  IPR019563 Glycosyl-hydrolase 97, catalytic domain [PF10566] (108-163)
  IPR029486 Glycosyl-hydrolase 97, N-terminal domain [PF14508] (6-90)
  IPR052720 Glycosyl Hydrolase Family 97 [PTHR35803] (4-156)

Secondary structure (DSSP, 8-state):
---SEE-SSEEEE-TTS-EEEEEEE---SSPPEEEEE-SSS-EEEEE---TTS------SS--PPEEEEEEESSHHHHHH--HHHHTSPP-SSS--TT-----EEEETHHHHTTSSBSSSSTTBS--HHHHHHHHHHHHHHT--EEEESS-STT-SS-TTT-GGG-